Protein AF-A0A3P7U9S4-F1 (afdb_monomer_lite)

Foldseek 3Di:
DALVVQCPPVVLVPDLLSVLLSVLLQVPDPDPRSDDDPVSVVLSVCLVDDDDPVDDDPCPDPVNNVVSVVSSQPPVPPSDRDPVSVVSSVCSRVDD

InterPr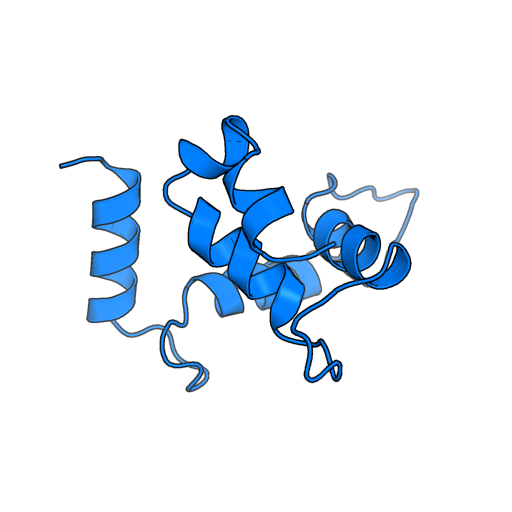o domains:
  IPR002048 EF-hand domain [PF00036] (66-92)
  IPR002048 EF-hand domain [PS50222] (61-96)
  IPR002048 EF-hand domain [SM00054] (65-93)
  IPR011992 EF-hand domain pair [SSF47473] (1-92)
  IPR018247 EF-Hand 1, calcium-binding site [PS00018] (74-86)
  IPR051875 Calcineurin B homologous [PTHR46002] (2-95)

Sequence (96 aa):
MDRDDFLRIPELAINPLGDRIVDAFFTETEDLGQKINFREFIRVLAHFRPISKEKRNILNSREEKL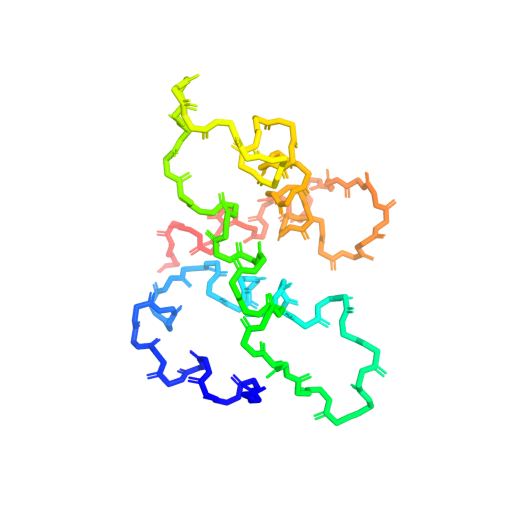KFAFSMYDLNKNGFITRDEFKVILNMMVGA

Radius of gyration: 14.31 Å; chains: 1; bounding box: 34×34×33 Å

Secondary structure (DSSP, 8-state):
--HHHHHT-HHHHTSTTHHHHHHHHHTT---TT----HHHHHHHHHHHSPP-SSS--GGGSHHHHHHHHHHHH-SS-SS---HHHHHHHHHHHH--

Structure (mmCIF, N/CA/C/O backbone):
data_AF-A0A3P7U9S4-F1
#
_entry.id   AF-A0A3P7U9S4-F1
#
loop_
_atom_site.group_PDB
_atom_site.id
_atom_site.type_symbol
_atom_site.label_atom_id
_atom_site.label_alt_id
_atom_site.label_comp_id
_atom_site.label_asym_id
_atom_site.label_entity_id
_atom_site.label_seq_id
_atom_site.pdbx_PDB_ins_code
_atom_site.Cartn_x
_atom_site.Cartn_y
_atom_site.Cartn_z
_atom_site.occupancy
_atom_site.B_iso_or_equiv
_atom_site.auth_seq_id
_atom_site.auth_comp_id
_atom_site.auth_asym_id
_atom_site.auth_atom_id
_atom_site.pdbx_PDB_model_num
ATOM 1 N N . MET A 1 1 ? 3.739 -0.476 -16.671 1.00 84.75 1 MET A N 1
ATOM 2 C CA . MET A 1 1 ? 3.693 -1.702 -15.858 1.00 84.75 1 MET A CA 1
ATOM 3 C C . MET A 1 1 ? 2.258 -1.875 -15.429 1.00 84.75 1 MET A C 1
ATOM 5 O O . MET A 1 1 ? 1.659 -0.883 -15.021 1.00 84.75 1 MET A O 1
ATOM 9 N N . ASP A 1 2 ? 1.694 -3.055 -15.624 1.00 90.06 2 ASP A N 1
ATOM 10 C CA . ASP A 1 2 ? 0.340 -3.396 -15.178 1.00 90.06 2 ASP A CA 1
ATOM 11 C C . ASP A 1 2 ? 0.390 -4.233 -13.894 1.00 90.06 2 ASP A C 1
ATOM 13 O O . ASP A 1 2 ? 1.465 -4.496 -13.360 1.00 90.06 2 ASP A O 1
ATOM 17 N N . ARG A 1 3 ? -0.772 -4.598 -13.346 1.00 88.19 3 ARG A N 1
ATOM 18 C CA . ARG A 1 3 ? -0.866 -5.338 -12.080 1.00 88.19 3 ARG A CA 1
ATOM 19 C C . ARG A 1 3 ? -0.256 -6.740 -12.178 1.00 88.19 3 ARG A C 1
ATOM 21 O O . ARG A 1 3 ? 0.365 -7.199 -11.219 1.00 88.19 3 ARG A O 1
ATOM 28 N N . ASP A 1 4 ? -0.386 -7.389 -13.334 1.00 88.69 4 ASP A N 1
ATOM 29 C CA . ASP A 1 4 ? 0.118 -8.743 -13.567 1.00 88.69 4 ASP A CA 1
ATOM 30 C C . ASP A 1 4 ? 1.650 -8.789 -13.549 1.00 88.69 4 ASP A C 1
ATOM 32 O O . ASP A 1 4 ? 2.227 -9.769 -13.070 1.00 88.69 4 ASP A O 1
ATOM 36 N N . ASP A 1 5 ? 2.316 -7.714 -13.989 1.00 90.50 5 ASP A N 1
ATOM 37 C CA . ASP A 1 5 ? 3.771 -7.569 -13.867 1.00 90.50 5 ASP A CA 1
ATOM 38 C C . ASP A 1 5 ? 4.246 -7.734 -12.407 1.00 90.50 5 ASP A C 1
ATOM 40 O O . ASP A 1 5 ? 5.293 -8.335 -12.162 1.00 90.50 5 ASP A O 1
ATOM 44 N N . PHE A 1 6 ? 3.476 -7.246 -11.424 1.00 88.38 6 PHE A N 1
ATOM 45 C CA . PHE A 1 6 ? 3.832 -7.328 -10.000 1.00 88.38 6 PHE A CA 1
ATOM 46 C C . PHE A 1 6 ? 3.487 -8.674 -9.368 1.00 88.38 6 PHE A C 1
ATOM 48 O O . PHE A 1 6 ? 4.243 -9.158 -8.526 1.00 88.38 6 PHE A O 1
ATOM 55 N N . LEU A 1 7 ? 2.385 -9.304 -9.783 1.00 84.88 7 LEU A N 1
ATOM 56 C CA . LEU A 1 7 ? 1.987 -10.633 -9.298 1.00 84.88 7 LEU A CA 1
ATOM 57 C C . LEU A 1 7 ? 2.990 -11.723 -9.704 1.00 84.88 7 LEU A C 1
ATOM 59 O O . LEU A 1 7 ? 3.076 -12.767 -9.062 1.00 84.88 7 LEU A O 1
ATOM 63 N N . ARG A 1 8 ? 3.785 -11.470 -10.750 1.00 89.12 8 ARG A N 1
ATOM 64 C CA . ARG A 1 8 ? 4.875 -12.352 -11.184 1.00 89.12 8 ARG A CA 1
ATOM 65 C C . ARG A 1 8 ? 6.137 -12.247 -10.328 1.00 89.12 8 ARG A C 1
ATOM 67 O O . ARG A 1 8 ? 7.027 -13.072 -10.515 1.00 89.12 8 ARG A O 1
ATOM 74 N N . ILE A 1 9 ? 6.241 -11.267 -9.426 1.00 89.69 9 ILE A N 1
ATOM 75 C CA . ILE A 1 9 ? 7.395 -11.102 -8.533 1.00 89.69 9 ILE A CA 1
ATOM 76 C C . ILE A 1 9 ? 7.254 -12.106 -7.379 1.00 89.69 9 ILE A C 1
ATOM 78 O O . ILE A 1 9 ? 6.376 -11.919 -6.529 1.00 89.69 9 ILE A O 1
ATOM 82 N N . PRO A 1 10 ? 8.097 -13.155 -7.304 1.00 87.94 10 PRO A N 1
ATOM 83 C CA . PRO A 1 10 ? 7.940 -14.213 -6.305 1.00 87.94 10 PRO A CA 1
ATOM 84 C C . PRO A 1 10 ? 7.960 -13.678 -4.873 1.00 87.94 10 PRO A C 1
ATOM 86 O O . PRO A 1 10 ? 7.185 -14.125 -4.033 1.00 87.94 10 PRO A O 1
ATOM 89 N N . GLU A 1 11 ? 8.802 -12.680 -4.606 1.00 89.12 11 GLU A N 1
ATOM 90 C CA . GLU A 1 11 ? 8.953 -12.056 -3.294 1.00 89.12 11 GLU A CA 1
ATOM 91 C C . GLU A 1 11 ? 7.695 -11.300 -2.853 1.00 89.12 11 GLU A C 1
ATOM 93 O O . GLU A 1 11 ? 7.429 -11.216 -1.655 1.00 89.12 11 GLU A O 1
ATOM 98 N N . LEU A 1 12 ? 6.914 -10.758 -3.795 1.00 86.56 12 LEU A N 1
ATOM 99 C CA . LEU A 1 12 ? 5.609 -10.169 -3.490 1.00 86.56 12 LEU A CA 1
ATOM 100 C C . LEU A 1 12 ? 4.543 -11.250 -3.331 1.00 86.56 12 LEU A C 1
ATOM 102 O O . LEU A 1 12 ? 3.727 -11.141 -2.424 1.00 86.56 12 LEU A O 1
ATOM 106 N N . ALA A 1 13 ? 4.581 -12.304 -4.149 1.00 82.75 13 ALA A N 1
ATOM 107 C CA . ALA A 1 13 ? 3.608 -13.393 -4.092 1.00 82.75 13 ALA A CA 1
ATOM 108 C C . ALA A 1 13 ? 3.640 -14.168 -2.761 1.00 82.75 13 ALA A C 1
ATOM 110 O O . ALA A 1 13 ? 2.600 -14.617 -2.288 1.00 82.75 13 ALA A O 1
ATOM 111 N N . ILE A 1 14 ? 4.814 -14.308 -2.132 1.00 86.56 14 ILE A N 1
ATOM 112 C CA . ILE A 1 14 ? 4.944 -14.942 -0.806 1.00 86.56 14 ILE A CA 1
ATOM 113 C C . ILE A 1 14 ? 4.725 -13.972 0.360 1.00 86.56 14 ILE A C 1
ATOM 115 O O . ILE A 1 14 ? 4.680 -14.399 1.513 1.00 86.56 14 ILE A O 1
ATOM 119 N N . ASN A 1 15 ? 4.647 -12.666 0.095 1.00 85.81 15 ASN A N 1
ATOM 120 C CA . ASN A 1 15 ? 4.448 -11.671 1.136 1.00 85.81 15 ASN A CA 1
ATOM 121 C C . ASN A 1 15 ? 2.955 -11.627 1.506 1.00 85.81 15 ASN A C 1
ATOM 123 O O . ASN A 1 15 ? 2.139 -11.336 0.635 1.00 85.81 15 ASN A O 1
ATOM 127 N N . PRO A 1 16 ? 2.571 -11.821 2.781 1.00 85.56 16 PRO A N 1
ATOM 128 C CA . PRO A 1 16 ? 1.174 -11.712 3.211 1.00 85.56 16 PRO A CA 1
ATOM 129 C C . PRO A 1 16 ? 0.508 -10.365 2.906 1.00 85.56 16 PRO A C 1
ATOM 131 O O . PRO A 1 16 ? -0.712 -10.266 2.843 1.00 85.56 16 PRO A O 1
ATOM 134 N N . LEU A 1 17 ? 1.309 -9.311 2.737 1.00 85.38 17 LEU A N 1
ATOM 135 C CA . LEU A 1 17 ? 0.860 -7.979 2.342 1.00 85.38 17 LEU A CA 1
ATOM 136 C C . LEU A 1 17 ? 1.073 -7.698 0.849 1.00 85.38 17 LEU A C 1
ATOM 138 O O . LEU A 1 17 ? 0.878 -6.562 0.425 1.00 85.38 17 LEU A O 1
ATOM 142 N N . GLY A 1 18 ? 1.488 -8.689 0.057 1.00 88.50 18 GLY A N 1
ATOM 143 C CA . GLY A 1 18 ? 1.852 -8.551 -1.352 1.00 88.50 18 GLY A CA 1
ATOM 144 C C . GLY A 1 18 ? 0.774 -7.840 -2.156 1.00 88.50 18 GLY A C 1
ATOM 145 O O . GLY A 1 18 ? 1.034 -6.773 -2.706 1.00 88.50 18 GLY A O 1
ATOM 146 N N . ASP A 1 19 ? -0.458 -8.346 -2.109 1.00 86.69 19 ASP A N 1
ATOM 147 C CA . ASP A 1 19 ? -1.602 -7.731 -2.791 1.00 86.69 19 ASP A CA 1
ATOM 148 C C . ASP A 1 19 ? -1.836 -6.276 -2.366 1.00 86.69 19 ASP A C 1
ATOM 150 O O . ASP A 1 19 ? -2.170 -5.435 -3.193 1.00 86.69 19 ASP A O 1
ATOM 154 N N . ARG A 1 20 ? -1.595 -5.939 -1.092 1.00 85.69 20 ARG A N 1
ATOM 155 C CA . ARG A 1 20 ? -1.755 -4.569 -0.572 1.00 85.69 20 ARG A CA 1
ATOM 156 C C . ARG A 1 20 ? -0.658 -3.637 -1.053 1.00 85.69 20 ARG A C 1
ATOM 158 O O . ARG A 1 20 ? -0.925 -2.479 -1.360 1.00 85.69 20 ARG A O 1
ATOM 165 N N . ILE A 1 21 ? 0.569 -4.143 -1.131 1.00 87.62 21 ILE A N 1
ATOM 166 C CA . ILE A 1 21 ? 1.696 -3.416 -1.713 1.00 87.62 21 ILE A CA 1
ATOM 167 C C . ILE A 1 21 ? 1.413 -3.159 -3.195 1.00 87.62 21 ILE A C 1
ATOM 169 O O . ILE A 1 21 ? 1.621 -2.040 -3.659 1.00 87.62 21 ILE A O 1
ATOM 173 N N . VAL A 1 22 ? 0.891 -4.158 -3.915 1.00 89.25 22 VAL A N 1
ATOM 174 C CA . VAL A 1 22 ? 0.462 -4.022 -5.312 1.00 89.25 22 VAL A CA 1
ATOM 175 C C . VAL A 1 22 ? -0.637 -2.973 -5.437 1.00 89.25 22 VAL A C 1
ATOM 177 O O . VAL A 1 22 ? -0.475 -2.040 -6.212 1.00 89.25 22 VAL A O 1
ATOM 180 N N . ASP A 1 23 ? -1.698 -3.037 -4.636 1.00 86.50 23 ASP A N 1
ATOM 181 C CA . ASP A 1 23 ? -2.772 -2.035 -4.653 1.00 86.50 23 ASP A CA 1
ATOM 182 C C . ASP A 1 23 ? -2.245 -0.615 -4.392 1.00 86.50 23 ASP A C 1
ATOM 184 O O . ASP A 1 23 ? -2.692 0.351 -5.019 1.00 86.50 23 ASP A O 1
ATOM 188 N N . ALA A 1 24 ? -1.247 -0.470 -3.516 1.00 85.88 24 ALA A N 1
ATOM 189 C CA . ALA A 1 24 ? -0.624 0.817 -3.235 1.00 85.88 24 ALA A CA 1
ATOM 190 C C . ALA A 1 24 ? 0.097 1.417 -4.457 1.00 85.88 24 ALA A C 1
ATOM 192 O O . ALA A 1 24 ? 0.145 2.640 -4.582 1.00 85.88 24 ALA A O 1
ATOM 193 N N . PHE A 1 25 ? 0.601 0.594 -5.388 1.00 87.38 25 PHE A N 1
ATOM 194 C CA . PHE A 1 25 ? 1.171 1.085 -6.646 1.00 87.38 25 PHE A CA 1
ATOM 195 C C . PHE A 1 25 ? 0.131 1.747 -7.552 1.00 87.38 25 PHE A C 1
ATOM 197 O O . PHE A 1 25 ? 0.474 2.683 -8.269 1.00 87.38 25 PHE A O 1
ATOM 204 N N . PHE A 1 26 ? -1.129 1.314 -7.485 1.00 87.25 26 PHE A N 1
ATOM 205 C CA . PHE A 1 26 ? -2.202 1.773 -8.372 1.00 87.25 26 PHE A CA 1
ATOM 206 C C . PHE A 1 26 ? -3.217 2.699 -7.683 1.00 87.25 26 PHE A C 1
ATOM 208 O O . PHE A 1 26 ? -4.164 3.140 -8.320 1.00 87.25 26 PHE A O 1
ATOM 215 N N . THR A 1 27 ? -3.045 3.027 -6.398 1.00 79.00 27 THR A N 1
ATOM 216 C CA . THR A 1 27 ? -4.024 3.841 -5.647 1.00 79.00 27 THR A CA 1
ATOM 217 C C . THR A 1 27 ? -4.096 5.295 -6.140 1.00 79.00 27 THR A C 1
ATOM 219 O O . THR A 1 27 ? -5.160 5.901 -6.084 1.00 79.00 27 THR A O 1
ATOM 222 N N . GLU A 1 28 ? -2.991 5.857 -6.640 1.00 68.62 28 GLU A N 1
ATOM 223 C CA . GLU A 1 28 ? -2.920 7.253 -7.115 1.00 68.62 28 GLU A CA 1
ATOM 224 C C . GLU A 1 28 ? -2.840 7.373 -8.649 1.00 68.62 28 GLU A C 1
ATOM 226 O O . GLU A 1 28 ? -2.544 8.454 -9.157 1.00 68.62 28 GLU A O 1
ATOM 231 N N . THR A 1 29 ? -3.049 6.286 -9.406 1.00 75.81 29 THR A N 1
ATOM 232 C CA . THR A 1 29 ? -2.987 6.370 -10.874 1.00 75.81 29 THR A CA 1
ATOM 233 C C . THR A 1 29 ? -4.282 6.943 -11.444 1.00 75.81 29 THR A C 1
ATOM 235 O O . THR A 1 29 ? -5.373 6.446 -11.171 1.00 75.81 29 THR A O 1
ATOM 238 N N . GLU A 1 30 ? -4.162 7.991 -12.258 1.00 71.19 30 GLU A N 1
ATOM 239 C CA . GLU A 1 30 ? -5.275 8.555 -13.037 1.00 71.19 30 GLU A CA 1
ATOM 240 C C . GLU A 1 30 ? -5.498 7.786 -14.355 1.00 71.19 30 GLU A C 1
ATOM 242 O O . GLU A 1 30 ? -6.444 8.059 -15.096 1.00 71.19 30 GLU A O 1
ATOM 247 N N . ASP A 1 31 ? -4.628 6.818 -14.665 1.00 78.50 31 ASP A N 1
ATOM 248 C CA . ASP A 1 31 ? -4.708 6.017 -15.879 1.00 78.50 31 ASP A CA 1
ATOM 249 C C . ASP A 1 31 ? -5.855 4.999 -15.802 1.00 78.50 31 ASP A C 1
ATOM 251 O O . ASP A 1 31 ? -5.838 4.052 -15.013 1.00 78.50 31 ASP A O 1
ATOM 255 N N . LEU A 1 32 ? -6.835 5.154 -16.697 1.00 74.31 32 LEU A N 1
ATOM 256 C CA . LEU A 1 32 ? -7.971 4.234 -16.840 1.00 74.31 32 LEU A CA 1
ATOM 257 C C . LEU A 1 32 ? -7.542 2.804 -17.209 1.00 74.31 32 LEU A C 1
ATOM 259 O O . LEU A 1 32 ? -8.301 1.862 -16.998 1.00 74.31 32 LEU A O 1
ATOM 263 N N . GLY A 1 33 ? -6.339 2.637 -17.766 1.00 78.50 33 GLY A N 1
ATOM 264 C CA . GLY A 1 33 ? -5.756 1.341 -18.095 1.00 78.50 33 GLY A CA 1
ATOM 265 C C . GLY A 1 33 ? -5.108 0.627 -16.909 1.00 78.50 33 GLY A C 1
ATOM 266 O O . GLY A 1 33 ? -4.554 -0.453 -17.116 1.00 78.50 33 GLY A O 1
ATOM 267 N N . GLN A 1 34 ? -5.154 1.209 -15.701 1.00 82.62 34 GLN A N 1
ATOM 268 C CA . GLN A 1 34 ? -4.483 0.701 -14.500 1.00 82.62 34 GLN A CA 1
ATOM 269 C C . GLN A 1 34 ? -3.002 0.399 -14.748 1.00 82.62 34 GLN A C 1
ATOM 271 O O . GLN A 1 34 ? -2.454 -0.584 -14.247 1.00 82.62 34 GLN A O 1
ATOM 276 N N . LYS A 1 35 ? -2.343 1.233 -15.554 1.00 88.88 35 LYS A N 1
ATOM 277 C CA . LYS A 1 35 ? -0.902 1.154 -15.767 1.00 88.88 35 LYS A CA 1
ATOM 278 C C . LYS A 1 35 ? -0.205 2.213 -14.938 1.00 88.88 35 LYS A C 1
ATOM 280 O O . LYS A 1 35 ? -0.732 3.299 -14.713 1.00 88.88 35 LYS A O 1
ATOM 285 N N . ILE A 1 36 ? 1.017 1.891 -14.531 1.00 90.81 36 ILE A N 1
ATOM 286 C CA . ILE A 1 36 ? 1.930 2.860 -13.936 1.00 90.81 36 ILE A CA 1
ATOM 287 C C . ILE A 1 36 ? 3.223 2.987 -14.729 1.00 90.81 36 ILE A C 1
ATOM 289 O O . ILE A 1 36 ? 3.722 2.031 -15.344 1.00 90.81 36 ILE A O 1
ATOM 293 N N . ASN A 1 37 ? 3.763 4.198 -14.722 1.00 89.81 37 ASN A N 1
ATOM 294 C CA . ASN A 1 37 ? 5.050 4.550 -15.295 1.00 89.81 37 ASN A CA 1
ATOM 295 C C . ASN A 1 37 ? 6.179 4.435 -14.252 1.00 89.81 37 ASN A C 1
ATOM 297 O O . ASN A 1 37 ? 5.966 4.212 -13.059 1.00 89.81 37 ASN A O 1
ATOM 301 N N . PHE A 1 38 ? 7.423 4.602 -14.706 1.00 89.75 38 PHE A N 1
ATOM 302 C CA . PHE A 1 38 ? 8.598 4.478 -13.839 1.00 89.75 38 PHE A CA 1
ATOM 303 C C . PHE A 1 38 ? 8.613 5.495 -12.686 1.00 89.75 38 PHE A C 1
ATOM 305 O O . PHE A 1 38 ? 9.081 5.189 -11.589 1.00 89.75 38 PHE A O 1
ATOM 312 N N . ARG A 1 39 ? 8.088 6.707 -12.902 1.00 88.94 39 ARG A N 1
ATOM 313 C CA . ARG A 1 39 ? 8.044 7.745 -11.866 1.00 88.94 39 ARG A CA 1
ATOM 314 C C . ARG A 1 39 ? 7.103 7.343 -10.732 1.00 88.94 39 ARG A C 1
ATOM 316 O O . ARG A 1 39 ? 7.472 7.497 -9.571 1.00 88.94 39 ARG A O 1
ATOM 323 N N . GLU A 1 40 ? 5.924 6.829 -11.058 1.00 88.56 40 GLU A N 1
ATOM 324 C CA . GLU A 1 40 ? 4.951 6.312 -10.085 1.00 88.56 40 GLU A CA 1
ATOM 325 C C . GLU A 1 40 ? 5.511 5.108 -9.326 1.00 88.56 40 GLU A C 1
ATOM 327 O O . GLU A 1 40 ? 5.495 5.092 -8.095 1.00 88.56 40 GLU A O 1
ATOM 332 N N . PHE A 1 41 ? 6.137 4.170 -10.041 1.00 89.19 41 PHE A N 1
ATOM 333 C CA . PHE A 1 41 ? 6.802 3.015 -9.439 1.00 89.19 41 PHE A CA 1
ATOM 334 C C . PHE A 1 41 ? 7.853 3.423 -8.390 1.00 89.19 41 PHE A C 1
ATOM 336 O O . PHE A 1 41 ? 7.832 2.960 -7.246 1.00 89.19 41 PHE A O 1
ATOM 343 N N . ILE A 1 42 ? 8.754 4.349 -8.733 1.00 89.19 42 ILE A N 1
ATOM 344 C CA . ILE A 1 42 ? 9.810 4.791 -7.811 1.00 89.19 42 ILE A CA 1
ATOM 345 C C . ILE A 1 42 ? 9.256 5.587 -6.620 1.00 89.19 42 ILE A C 1
ATOM 347 O O . ILE A 1 4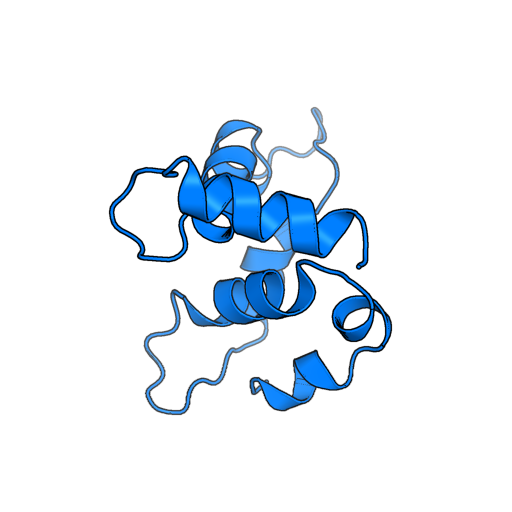2 ? 9.834 5.519 -5.531 1.00 89.19 42 ILE A O 1
ATOM 351 N N . ARG A 1 43 ? 8.140 6.314 -6.771 1.00 88.31 43 ARG A N 1
ATOM 352 C CA . ARG A 1 43 ? 7.497 7.027 -5.649 1.00 88.31 43 ARG A CA 1
ATOM 353 C C . ARG A 1 43 ? 7.040 6.067 -4.559 1.00 88.31 43 ARG A C 1
ATOM 355 O O . ARG A 1 43 ? 7.270 6.335 -3.383 1.00 88.31 43 ARG A O 1
ATOM 362 N N . VAL A 1 44 ? 6.454 4.937 -4.935 1.00 88.81 44 VAL A N 1
ATOM 363 C CA . VAL A 1 44 ? 6.012 3.915 -3.979 1.00 88.81 44 VAL A CA 1
ATOM 364 C C . VAL A 1 44 ? 7.225 3.276 -3.305 1.00 88.81 44 VAL A C 1
ATOM 366 O O . VAL A 1 44 ? 7.308 3.266 -2.077 1.00 88.81 44 VAL A O 1
ATOM 369 N N . LEU A 1 45 ? 8.246 2.880 -4.077 1.00 88.94 45 LEU A N 1
ATOM 370 C CA . LEU A 1 45 ? 9.490 2.324 -3.526 1.00 88.94 45 LEU A CA 1
ATOM 371 C C . LEU A 1 45 ? 10.239 3.284 -2.590 1.00 88.94 45 LEU A C 1
ATOM 373 O O . LEU A 1 45 ? 10.933 2.837 -1.671 1.00 88.94 45 LEU A O 1
ATOM 377 N N . ALA A 1 46 ? 10.089 4.599 -2.765 1.00 90.31 46 ALA A N 1
ATOM 378 C CA . ALA A 1 46 ? 10.681 5.581 -1.862 1.00 90.31 46 ALA A CA 1
ATOM 379 C C . ALA A 1 46 ? 10.217 5.395 -0.405 1.00 90.31 46 ALA A C 1
ATOM 381 O O . ALA A 1 46 ? 11.020 5.614 0.507 1.00 90.31 46 ALA A O 1
ATOM 382 N N . HIS A 1 47 ? 8.993 4.907 -0.175 1.00 88.75 47 HIS A N 1
ATOM 383 C CA . HIS A 1 47 ? 8.471 4.610 1.161 1.00 88.75 47 HIS A CA 1
ATOM 384 C C . HIS A 1 47 ? 9.128 3.382 1.799 1.00 88.75 47 HIS A C 1
ATOM 386 O O . HIS A 1 47 ? 9.180 3.293 3.021 1.00 88.75 47 HIS A O 1
ATOM 392 N N . PHE A 1 48 ? 9.703 2.457 1.028 1.00 87.06 48 PHE A N 1
ATOM 393 C CA . PHE A 1 48 ? 10.334 1.241 1.565 1.00 87.06 48 PHE A CA 1
ATOM 394 C C . PHE A 1 48 ? 11.818 1.418 1.903 1.00 87.06 48 PHE A C 1
ATOM 396 O O . PHE A 1 48 ? 12.368 0.666 2.704 1.00 87.06 48 PHE A O 1
ATOM 403 N N . ARG A 1 49 ? 12.477 2.452 1.368 1.00 89.56 49 ARG A N 1
ATOM 404 C CA . ARG A 1 49 ? 13.902 2.713 1.640 1.00 89.56 49 ARG A CA 1
ATOM 405 C C . ARG A 1 49 ? 14.171 2.946 3.140 1.00 89.56 49 ARG A C 1
ATOM 407 O O . ARG A 1 49 ? 13.320 3.527 3.816 1.00 89.56 49 ARG A O 1
ATOM 414 N N . PRO A 1 50 ? 15.342 2.578 3.683 1.00 87.81 50 PRO A N 1
ATOM 415 C CA . PRO A 1 50 ? 15.718 2.948 5.048 1.00 87.81 50 PRO A CA 1
ATOM 416 C C . PRO A 1 50 ? 15.752 4.470 5.240 1.00 87.81 50 PRO A C 1
ATOM 418 O O . PRO A 1 50 ? 16.204 5.190 4.348 1.00 87.81 50 PRO A O 1
ATOM 421 N N . ILE A 1 51 ? 15.310 4.951 6.408 1.00 85.31 51 ILE A N 1
ATOM 422 C CA . ILE A 1 51 ? 15.366 6.381 6.742 1.00 85.31 51 ILE A CA 1
ATOM 423 C C . ILE A 1 51 ? 16.829 6.797 6.904 1.00 85.31 51 ILE A C 1
ATOM 425 O O . ILE A 1 51 ? 17.535 6.275 7.764 1.00 85.31 51 ILE A O 1
ATOM 429 N N . SER A 1 52 ? 17.276 7.767 6.107 1.00 81.50 52 SER A N 1
ATOM 430 C CA . SER A 1 52 ? 18.610 8.367 6.218 1.00 81.50 52 SER A CA 1
ATOM 431 C C . SER A 1 52 ? 18.513 9.798 6.745 1.00 81.50 52 SER A C 1
ATOM 433 O O . SER A 1 52 ? 17.763 10.614 6.210 1.00 81.50 52 SER A O 1
ATOM 435 N N . LYS A 1 53 ? 19.305 10.125 7.777 1.00 77.12 53 LYS A N 1
ATOM 436 C CA . LYS A 1 53 ? 19.410 11.499 8.305 1.00 77.12 53 LYS A CA 1
ATOM 437 C C . LYS A 1 53 ? 20.128 12.447 7.337 1.00 77.12 53 LYS A C 1
ATOM 439 O O . LYS A 1 53 ? 19.848 13.642 7.344 1.00 77.12 53 LYS A O 1
ATOM 444 N N . GLU A 1 54 ? 21.018 11.906 6.509 1.00 79.44 54 GLU A N 1
ATOM 445 C CA . GLU A 1 54 ? 21.850 12.655 5.561 1.00 79.44 54 GLU A CA 1
ATOM 446 C C . GLU A 1 54 ? 21.114 12.932 4.247 1.00 79.44 54 GLU A C 1
ATOM 448 O O . GLU A 1 54 ? 21.217 14.018 3.684 1.00 79.44 54 GLU A O 1
ATOM 453 N N . LYS A 1 55 ? 20.327 11.962 3.764 1.00 78.44 55 LYS A N 1
ATOM 454 C CA . LYS A 1 55 ? 19.577 12.057 2.505 1.00 78.44 55 LYS A CA 1
ATOM 455 C C . LYS A 1 55 ? 18.086 12.174 2.792 1.00 78.44 55 LYS A C 1
ATOM 457 O O . LYS A 1 55 ? 17.346 11.196 2.682 1.00 78.44 55 LYS A O 1
ATOM 462 N N . ARG A 1 56 ? 17.647 13.382 3.157 1.00 75.81 56 ARG A N 1
ATOM 463 C CA . ARG A 1 56 ? 16.224 13.672 3.380 1.00 75.81 56 ARG A CA 1
ATOM 464 C C . ARG A 1 56 ? 15.441 13.478 2.082 1.00 75.81 56 ARG A C 1
ATOM 466 O O . ARG A 1 56 ? 15.767 14.062 1.054 1.00 75.81 56 ARG A O 1
ATOM 473 N N . ASN A 1 57 ? 14.393 12.670 2.145 1.00 81.12 57 ASN A N 1
ATOM 474 C CA . ASN A 1 57 ? 13.421 12.497 1.074 1.00 81.12 57 ASN A CA 1
ATOM 475 C C . ASN A 1 57 ? 12.027 12.598 1.699 1.00 81.12 57 ASN A C 1
ATOM 477 O O . ASN A 1 57 ? 11.769 11.963 2.719 1.00 81.12 57 ASN A O 1
ATOM 481 N N . ILE A 1 58 ? 11.161 13.416 1.097 1.00 84.81 58 ILE A N 1
ATOM 482 C CA . ILE A 1 58 ? 9.828 13.741 1.622 1.00 84.81 58 ILE A CA 1
ATOM 483 C C . ILE A 1 58 ? 8.998 12.459 1.814 1.00 84.81 58 ILE A C 1
ATOM 485 O O . ILE A 1 58 ? 8.504 12.215 2.912 1.00 84.81 58 ILE A O 1
ATOM 489 N N . LEU A 1 59 ? 8.983 11.584 0.802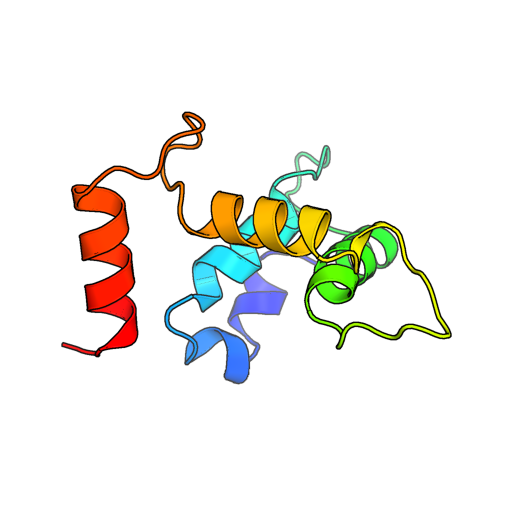 1.00 84.75 59 LEU A N 1
ATOM 490 C CA . LEU A 1 59 ? 8.267 10.297 0.786 1.00 84.75 59 LEU A CA 1
ATOM 491 C C . LEU A 1 59 ? 8.903 9.235 1.701 1.00 84.75 59 LEU A C 1
ATOM 493 O O . LEU A 1 59 ? 8.306 8.211 2.008 1.00 84.75 59 LEU A O 1
ATOM 497 N N . ASN A 1 60 ? 10.142 9.457 2.144 1.00 88.44 60 ASN A N 1
ATOM 498 C CA . ASN A 1 60 ? 10.855 8.555 3.047 1.00 88.44 60 ASN A CA 1
ATOM 499 C C . ASN A 1 60 ? 10.851 9.042 4.506 1.00 88.44 60 ASN A C 1
ATOM 501 O O . ASN A 1 60 ? 11.521 8.458 5.359 1.00 88.44 60 ASN A O 1
ATOM 505 N N . SER A 1 61 ? 10.124 10.118 4.812 1.00 90.69 61 SER A N 1
ATOM 506 C CA . SER A 1 61 ? 9.978 10.584 6.187 1.00 90.69 61 SER A CA 1
ATOM 507 C C . SER A 1 61 ? 9.217 9.560 7.038 1.00 90.69 61 SER A C 1
ATOM 509 O O . SER A 1 61 ? 8.481 8.712 6.530 1.00 90.69 61 SER A O 1
ATOM 511 N N . ARG A 1 62 ? 9.388 9.632 8.364 1.00 89.69 62 ARG A N 1
ATOM 512 C CA . ARG A 1 62 ? 8.657 8.753 9.291 1.00 89.69 62 ARG A CA 1
ATOM 513 C C . ARG A 1 62 ? 7.142 8.917 9.145 1.00 89.69 62 ARG A C 1
ATOM 515 O O . ARG A 1 62 ? 6.426 7.931 9.242 1.00 89.69 62 ARG A O 1
ATOM 522 N N . GLU A 1 63 ? 6.679 10.142 8.930 1.00 91.56 63 GLU A N 1
ATOM 523 C CA . GLU A 1 63 ? 5.259 10.455 8.781 1.00 91.56 63 GLU A CA 1
ATOM 524 C C . GLU A 1 63 ? 4.681 9.866 7.491 1.00 91.56 63 GLU A C 1
ATOM 526 O O . GLU A 1 63 ? 3.699 9.133 7.553 1.00 91.56 63 GLU A O 1
ATOM 531 N N . GLU A 1 64 ? 5.325 10.093 6.344 1.00 91.56 64 GLU A N 1
ATOM 532 C CA . GLU A 1 64 ? 4.839 9.571 5.058 1.00 91.56 64 GLU A CA 1
ATOM 533 C C . GLU A 1 64 ? 4.869 8.040 5.019 1.00 91.56 64 GLU A C 1
ATOM 535 O O . GLU A 1 64 ? 3.925 7.407 4.555 1.00 91.56 64 GLU A O 1
ATOM 540 N N . LYS A 1 65 ? 5.890 7.414 5.618 1.00 91.12 65 LYS A N 1
ATOM 541 C CA . LYS A 1 65 ? 5.921 5.956 5.810 1.00 91.12 65 LYS A CA 1
ATOM 542 C C . LYS A 1 65 ? 4.755 5.445 6.650 1.00 91.12 65 LYS A C 1
ATOM 544 O O . LYS A 1 65 ? 4.235 4.375 6.357 1.00 91.12 65 LYS A O 1
ATOM 549 N N . LEU A 1 66 ? 4.362 6.176 7.695 1.00 91.69 66 LEU A N 1
ATOM 550 C CA . LEU A 1 66 ? 3.227 5.801 8.539 1.00 91.69 66 LEU A CA 1
ATOM 551 C C . LEU A 1 66 ? 1.898 5.978 7.805 1.00 91.69 66 LEU A C 1
ATOM 553 O O . LEU A 1 66 ? 1.062 5.089 7.904 1.00 91.69 66 LEU A O 1
ATOM 557 N N . LYS A 1 67 ? 1.716 7.062 7.041 1.00 90.56 67 LYS A N 1
ATOM 558 C CA . LYS A 1 67 ? 0.528 7.258 6.190 1.00 90.56 67 LYS A CA 1
ATOM 559 C C . LYS A 1 67 ? 0.409 6.158 5.139 1.00 90.56 67 LYS A C 1
ATOM 561 O O . LYS A 1 67 ? -0.657 5.574 4.976 1.00 90.56 67 LYS A O 1
ATOM 566 N N . PHE A 1 68 ? 1.521 5.833 4.483 1.00 89.25 68 PHE A N 1
ATOM 567 C CA . PHE A 1 68 ? 1.593 4.745 3.515 1.00 89.25 68 PHE A CA 1
ATOM 568 C C . PHE A 1 68 ? 1.311 3.383 4.160 1.00 89.25 68 PHE A C 1
ATOM 570 O O . PHE A 1 68 ? 0.545 2.591 3.629 1.00 89.25 68 PHE A O 1
ATOM 577 N N . ALA A 1 69 ? 1.886 3.108 5.335 1.00 89.62 69 ALA A N 1
ATOM 578 C CA . ALA A 1 69 ? 1.562 1.897 6.078 1.00 89.62 69 ALA A CA 1
ATOM 579 C C . ALA A 1 69 ? 0.070 1.852 6.404 1.00 89.62 69 ALA A C 1
ATOM 581 O O . ALA A 1 69 ? -0.585 0.880 6.059 1.00 89.62 69 ALA A O 1
ATOM 582 N N . PHE A 1 70 ? -0.478 2.915 6.990 1.00 90.12 70 PHE A N 1
ATOM 583 C CA . PHE A 1 70 ? -1.886 3.006 7.358 1.00 90.12 70 PHE A CA 1
ATOM 584 C C . PHE A 1 70 ? -2.812 2.702 6.179 1.00 90.12 70 PHE A C 1
ATOM 586 O O . PHE A 1 70 ? -3.730 1.901 6.327 1.00 90.12 70 PHE A O 1
ATOM 593 N N . SER A 1 71 ? -2.529 3.254 4.995 1.00 86.75 71 SER A N 1
ATOM 594 C CA . SER A 1 71 ? -3.339 2.991 3.806 1.00 86.75 71 SER A CA 1
ATOM 595 C C . SER A 1 71 ? -3.312 1.521 3.369 1.00 86.75 71 SER A C 1
ATOM 597 O O . SER A 1 71 ? -4.264 1.073 2.739 1.00 86.75 71 SER A O 1
ATOM 599 N N . MET A 1 72 ? -2.283 0.742 3.718 1.00 86.94 72 MET A N 1
ATOM 600 C CA . MET A 1 72 ? -2.263 -0.707 3.481 1.00 86.94 72 MET A CA 1
ATOM 601 C C . MET A 1 72 ? -3.106 -1.503 4.494 1.00 86.94 72 MET A C 1
ATOM 603 O O . MET A 1 72 ? -3.552 -2.599 4.159 1.00 86.94 72 MET A O 1
ATOM 607 N N . TYR A 1 73 ? -3.320 -0.984 5.711 1.00 87.25 73 TYR A N 1
ATOM 608 C CA . TYR A 1 73 ? -4.135 -1.634 6.754 1.00 87.25 73 TYR A CA 1
ATOM 609 C C . TYR A 1 73 ? -5.614 -1.227 6.706 1.00 87.25 73 TYR A C 1
ATOM 611 O O . TYR A 1 73 ? -6.467 -2.033 7.067 1.00 87.25 73 TYR A O 1
ATOM 619 N N . ASP A 1 74 ? -5.916 0.002 6.287 1.00 88.75 74 ASP A N 1
ATOM 620 C CA . ASP A 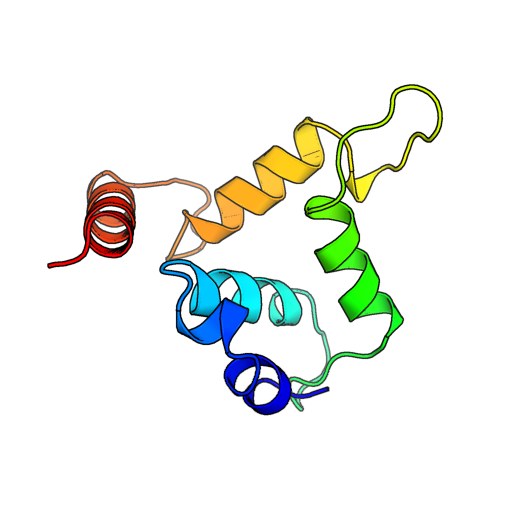1 74 ? -7.279 0.493 6.064 1.00 88.75 74 ASP A CA 1
ATOM 621 C C . ASP A 1 74 ? -7.823 -0.098 4.752 1.00 88.75 74 ASP A C 1
ATOM 623 O O . ASP A 1 74 ? -7.452 0.325 3.651 1.00 88.75 74 ASP A O 1
ATOM 627 N N . LEU A 1 75 ? -8.650 -1.142 4.868 1.00 81.69 75 LEU A N 1
ATOM 628 C CA . LEU A 1 75 ? -9.073 -1.960 3.731 1.00 81.69 75 LEU A CA 1
ATOM 629 C C . LEU A 1 75 ? -10.218 -1.308 2.962 1.00 81.69 75 LEU A C 1
ATOM 631 O O . LEU A 1 75 ? -10.293 -1.450 1.741 1.00 81.69 75 LEU A O 1
ATOM 635 N N . ASN A 1 76 ? -11.107 -0.612 3.670 1.00 84.19 76 ASN A N 1
ATOM 636 C CA . ASN A 1 76 ? -12.260 0.069 3.084 1.00 84.19 76 ASN A CA 1
ATOM 637 C C . ASN A 1 76 ? -11.998 1.552 2.757 1.00 84.19 76 ASN A C 1
ATOM 639 O O . ASN A 1 76 ? -12.871 2.197 2.175 1.00 84.19 76 ASN A O 1
ATOM 643 N N . LYS A 1 77 ? -10.807 2.073 3.087 1.00 84.19 77 LYS A N 1
ATOM 644 C CA . LYS A 1 77 ? -10.363 3.448 2.809 1.00 84.19 77 LYS A CA 1
ATOM 645 C C . LYS A 1 77 ? -11.210 4.514 3.507 1.00 84.19 77 LYS A C 1
ATOM 647 O O . LYS A 1 77 ? -11.357 5.621 2.988 1.00 84.19 77 LYS A O 1
ATOM 652 N N . ASN A 1 78 ? -11.781 4.200 4.668 1.00 88.06 78 ASN A N 1
ATOM 653 C CA . ASN A 1 78 ? -12.611 5.144 5.419 1.00 88.06 78 ASN A CA 1
ATOM 654 C C . ASN A 1 78 ? -11.801 6.055 6.363 1.00 88.06 78 ASN A C 1
ATOM 656 O O . ASN A 1 78 ? -12.385 6.915 7.026 1.00 88.06 78 ASN A O 1
ATOM 660 N N . GLY A 1 79 ? -10.477 5.884 6.428 1.00 89.31 79 GLY A N 1
ATOM 661 C CA . GLY A 1 79 ? -9.583 6.643 7.298 1.00 89.31 79 GLY A CA 1
ATOM 662 C C . GLY A 1 79 ? -9.420 6.059 8.704 1.00 89.31 79 GLY A C 1
ATOM 663 O O . GLY A 1 79 ? -8.760 6.679 9.539 1.00 89.31 79 GLY A O 1
ATOM 664 N N . PHE A 1 80 ? -9.981 4.881 8.985 1.00 92.31 80 PHE A N 1
ATOM 665 C CA . PHE A 1 80 ? -9.916 4.195 10.274 1.00 92.31 80 PHE A CA 1
ATOM 666 C C . PHE A 1 80 ? -9.580 2.717 10.081 1.00 92.31 80 PHE A C 1
ATOM 668 O O . PHE A 1 80 ? -10.175 2.038 9.259 1.00 92.31 80 PHE A O 1
ATOM 675 N N . ILE A 1 81 ? -8.682 2.184 10.912 1.00 91.69 81 ILE A N 1
ATOM 676 C CA . ILE A 1 81 ? -8.429 0.740 10.959 1.00 91.69 81 ILE A CA 1
ATOM 677 C C . ILE A 1 81 ? -9.345 0.140 12.019 1.00 91.69 81 ILE A C 1
ATOM 679 O O . ILE A 1 81 ? -9.158 0.347 13.222 1.00 91.69 81 ILE A O 1
ATOM 683 N N . THR A 1 82 ? -10.350 -0.604 11.577 1.00 93.19 82 THR A N 1
ATOM 684 C CA . THR A 1 82 ? -11.267 -1.314 12.468 1.00 93.19 82 THR A CA 1
ATOM 685 C C . THR A 1 82 ? -10.613 -2.560 13.070 1.00 93.19 82 THR A C 1
ATOM 687 O O . THR A 1 82 ? -9.623 -3.097 12.566 1.00 93.19 82 THR A O 1
ATOM 690 N N . ARG A 1 83 ? -11.185 -3.071 14.170 1.00 92.75 83 ARG A N 1
ATOM 691 C CA . ARG A 1 83 ? -10.722 -4.320 14.800 1.00 92.75 83 ARG A CA 1
ATOM 692 C C . ARG A 1 83 ? -10.772 -5.503 13.831 1.00 92.75 83 ARG A C 1
ATOM 694 O O . ARG A 1 83 ? -9.895 -6.364 13.886 1.00 92.75 83 ARG A O 1
ATOM 701 N N . ASP A 1 84 ? -11.788 -5.545 12.975 1.00 91.69 84 ASP A N 1
ATOM 702 C CA . ASP A 1 84 ? -11.967 -6.621 12.005 1.00 91.69 84 ASP A CA 1
ATOM 703 C C . ASP A 1 84 ? -10.905 -6.556 10.905 1.00 91.69 84 ASP A C 1
ATOM 705 O O . ASP A 1 84 ? -10.272 -7.571 10.620 1.00 91.69 84 ASP A O 1
ATOM 709 N N . GLU A 1 85 ? -10.612 -5.365 10.372 1.00 89.12 85 GLU A N 1
ATOM 710 C CA . GLU A 1 85 ? -9.510 -5.161 9.419 1.00 89.12 85 GLU A CA 1
ATOM 711 C C . GLU A 1 85 ? -8.161 -5.545 10.030 1.00 89.12 85 GLU A C 1
ATOM 713 O O . GLU A 1 85 ? -7.387 -6.288 9.426 1.00 89.12 85 GLU A O 1
ATOM 718 N N . PHE A 1 86 ? -7.903 -5.131 11.273 1.00 89.00 86 PHE A N 1
ATOM 719 C CA . PHE A 1 86 ? -6.675 -5.495 11.973 1.00 89.00 86 PHE A CA 1
ATOM 720 C C . PHE A 1 86 ? -6.548 -7.014 12.169 1.00 89.00 86 PHE A C 1
ATOM 722 O O . PHE A 1 86 ? -5.479 -7.584 11.950 1.00 89.00 86 PHE A O 1
ATOM 729 N N . LYS A 1 87 ? -7.644 -7.694 12.531 1.00 89.94 87 LYS A N 1
ATOM 730 C CA . LYS A 1 87 ? -7.674 -9.156 12.681 1.00 89.94 87 LYS A CA 1
ATOM 731 C C . LYS A 1 87 ? -7.403 -9.870 11.355 1.00 89.94 87 LYS A C 1
ATOM 733 O O . LYS A 1 87 ? -6.661 -10.848 11.336 1.00 89.94 87 LYS A O 1
ATOM 738 N N . VAL A 1 88 ? -7.980 -9.377 10.260 1.00 87.25 88 VAL A N 1
ATOM 739 C CA . VAL A 1 88 ? -7.751 -9.903 8.90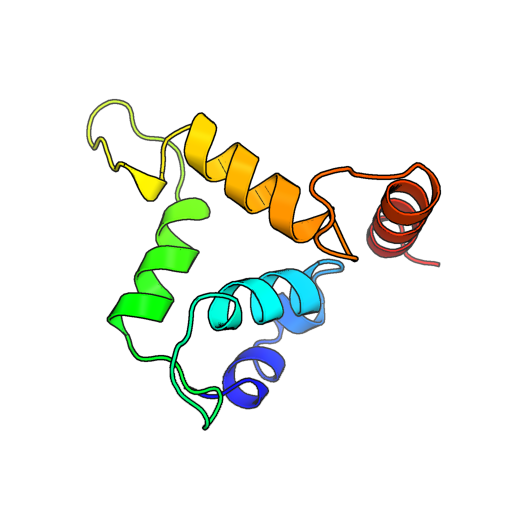8 1.00 87.25 88 VAL A CA 1
ATOM 740 C C . VAL A 1 88 ? -6.269 -9.809 8.535 1.00 87.25 88 VAL A C 1
ATOM 742 O O . VAL A 1 88 ? -5.696 -10.798 8.080 1.00 87.25 88 VAL A O 1
ATOM 745 N N . ILE A 1 89 ? -5.624 -8.669 8.799 1.00 85.56 89 ILE A N 1
ATOM 746 C CA . ILE A 1 89 ? -4.192 -8.492 8.527 1.00 85.56 89 ILE A CA 1
ATOM 747 C C . ILE A 1 89 ? -3.326 -9.418 9.390 1.00 85.56 89 ILE A C 1
ATOM 749 O O . ILE A 1 89 ? -2.419 -10.066 8.869 1.00 85.56 89 ILE A O 1
ATOM 753 N N . LEU A 1 90 ? -3.614 -9.534 10.689 1.00 86.56 90 LEU A N 1
ATOM 754 C CA . LEU A 1 90 ? -2.872 -10.439 11.570 1.00 86.56 90 LEU A CA 1
ATOM 755 C C . LEU A 1 90 ? -2.961 -11.897 11.109 1.00 86.56 90 LEU A C 1
ATOM 757 O O . LEU A 1 90 ? -1.946 -12.586 11.068 1.00 86.56 90 LEU A O 1
ATOM 761 N N . ASN A 1 91 ? -4.153 -12.353 10.721 1.00 86.88 91 ASN A N 1
ATOM 762 C CA . ASN A 1 91 ? -4.342 -13.715 10.228 1.00 86.88 91 ASN A CA 1
ATOM 763 C C . ASN A 1 91 ? -3.544 -13.981 8.943 1.00 86.88 91 ASN A C 1
ATOM 765 O O . ASN A 1 91 ? -2.985 -15.063 8.797 1.00 86.88 91 ASN A O 1
ATOM 769 N N . MET A 1 92 ? -3.445 -13.001 8.036 1.00 83.50 92 MET A N 1
ATOM 770 C CA . MET A 1 92 ? -2.595 -13.127 6.847 1.00 83.50 92 MET A CA 1
ATOM 771 C C . MET A 1 92 ? -1.115 -13.295 7.223 1.00 83.50 92 MET A C 1
ATOM 773 O O . MET A 1 92 ? -0.422 -14.114 6.629 1.00 83.50 92 MET A O 1
ATOM 777 N N . MET A 1 93 ? -0.627 -12.552 8.222 1.00 80.69 93 MET A N 1
ATOM 778 C CA . MET A 1 93 ? 0.789 -12.567 8.617 1.00 80.69 93 MET A CA 1
ATOM 779 C C . MET A 1 93 ? 1.235 -13.832 9.354 1.00 80.69 93 MET A C 1
ATOM 781 O O . MET A 1 93 ? 2.408 -14.188 9.275 1.00 80.69 93 MET A O 1
ATOM 785 N N . VAL A 1 94 ? 0.341 -14.477 10.105 1.00 78.06 94 VAL A N 1
ATOM 786 C CA . VAL A 1 94 ? 0.690 -15.657 10.916 1.00 78.06 94 VAL A CA 1
ATOM 787 C C . VAL A 1 94 ? 0.674 -16.944 10.083 1.00 78.06 94 VAL A C 1
ATOM 789 O O . VAL A 1 94 ? 1.308 -17.920 10.477 1.00 78.06 94 VAL A O 1
ATOM 792 N N . GLY A 1 95 ? 0.036 -16.924 8.905 1.00 64.06 95 GLY A N 1
ATOM 793 C CA . GLY A 1 95 ? -0.276 -18.137 8.153 1.00 64.06 95 GLY A CA 1
ATOM 794 C C . GLY A 1 95 ? -1.348 -18.943 8.891 1.00 64.06 95 GLY A C 1
ATOM 795 O O . GLY A 1 95 ? -1.305 -19.081 10.113 1.00 64.06 95 GLY A O 1
ATOM 796 N N . ALA A 1 96 ? -2.360 -19.415 8.168 1.00 45.59 96 ALA A N 1
ATOM 797 C CA . ALA A 1 96 ? -3.302 -20.382 8.730 1.00 45.59 96 ALA A CA 1
ATOM 798 C C . ALA A 1 96 ? -2.616 -21.740 8.937 1.00 45.59 96 ALA A C 1
ATOM 800 O O . ALA A 1 96 ? -1.797 -22.112 8.065 1.00 45.59 96 ALA A O 1
#

pLDDT: mean 85.72, std 6.67, range [45.59, 93.19]

Organism: NCBI:txid42155